Protein AF-A0A512L346-F1 (afdb_monomer_lite)

Structure (mmCIF, N/CA/C/O backbone):
data_AF-A0A512L346-F1
#
_entry.id   AF-A0A512L346-F1
#
loop_
_atom_site.group_PDB
_atom_site.id
_atom_site.type_symbol
_atom_site.label_atom_id
_atom_site.label_alt_id
_atom_site.label_comp_id
_atom_site.label_asym_id
_atom_site.label_entity_id
_atom_site.label_seq_id
_atom_site.pdbx_PDB_ins_code
_atom_site.Cartn_x
_atom_site.Cartn_y
_atom_site.Cartn_z
_atom_site.occupancy
_atom_site.B_iso_or_equiv
_atom_site.auth_seq_id
_atom_site.auth_comp_id
_atom_site.auth_asym_id
_atom_site.auth_atom_id
_atom_site.pdbx_PDB_model_num
ATOM 1 N N . MET A 1 1 ? -16.396 -13.003 12.623 1.00 49.38 1 MET A N 1
ATOM 2 C CA . MET A 1 1 ? -16.701 -11.970 11.605 1.00 49.38 1 MET A CA 1
ATOM 3 C C . MET A 1 1 ? -15.403 -11.555 10.929 1.00 49.38 1 MET A C 1
ATOM 5 O O . MET A 1 1 ? -14.470 -11.185 11.629 1.00 49.38 1 MET A O 1
ATOM 9 N N . TYR A 1 2 ? -15.310 -11.672 9.604 1.00 61.47 2 TYR A N 1
ATOM 10 C CA . TYR A 1 2 ? -14.092 -11.361 8.845 1.00 61.47 2 TYR A CA 1
ATOM 11 C C . TYR A 1 2 ? -14.263 -10.019 8.129 1.00 61.47 2 TYR A C 1
ATOM 13 O O . TYR A 1 2 ? -15.236 -9.846 7.403 1.00 61.47 2 TYR A O 1
ATOM 21 N N . ALA A 1 3 ? -13.336 -9.079 8.331 1.00 73.06 3 ALA A N 1
ATOM 22 C CA . ALA A 1 3 ? -13.296 -7.835 7.563 1.00 73.06 3 ALA A CA 1
ATOM 23 C C . ALA A 1 3 ? -12.830 -8.139 6.128 1.00 73.06 3 ALA A C 1
ATOM 25 O O . ALA A 1 3 ? -11.859 -8.886 5.951 1.00 73.06 3 ALA A O 1
ATOM 26 N N . ARG A 1 4 ? -13.508 -7.601 5.106 1.00 81.81 4 ARG A N 1
ATOM 27 C CA . ARG A 1 4 ? -13.146 -7.860 3.703 1.00 81.81 4 ARG A CA 1
ATOM 28 C C . ARG A 1 4 ? -12.282 -6.727 3.163 1.00 81.81 4 ARG A C 1
ATOM 30 O O . ARG A 1 4 ? -12.565 -5.548 3.362 1.00 81.81 4 ARG A O 1
ATOM 37 N N . LEU A 1 5 ? -11.230 -7.103 2.440 1.00 87.94 5 LEU A N 1
ATOM 38 C CA . LEU A 1 5 ? -10.316 -6.176 1.783 1.00 87.94 5 LEU A CA 1
ATOM 39 C C . LEU A 1 5 ? -10.291 -6.448 0.277 1.00 87.94 5 LEU A C 1
ATOM 41 O O . LEU A 1 5 ? -9.769 -7.472 -0.170 1.00 87.94 5 LEU A O 1
ATOM 45 N N . GLY A 1 6 ? -10.801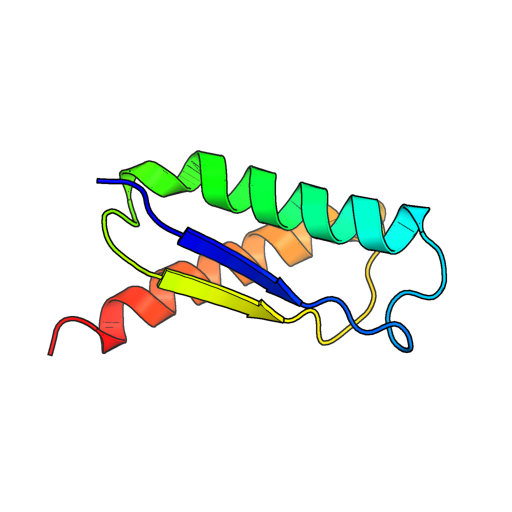 -5.502 -0.504 1.00 90.50 6 GLY A N 1
ATOM 46 C CA . GLY A 1 6 ? -10.604 -5.435 -1.949 1.00 90.50 6 GLY A CA 1
ATOM 47 C C . GLY A 1 6 ? -9.395 -4.564 -2.286 1.00 90.50 6 GLY A C 1
ATOM 48 O O . GLY A 1 6 ? -9.246 -3.474 -1.740 1.00 90.50 6 GLY A O 1
ATOM 49 N N . ILE A 1 7 ? -8.527 -5.012 -3.198 1.00 92.19 7 ILE A N 1
ATOM 50 C CA . ILE A 1 7 ? -7.395 -4.206 -3.684 1.00 92.19 7 ILE A CA 1
ATOM 51 C C . ILE A 1 7 ? -7.502 -4.063 -5.198 1.00 92.19 7 ILE A C 1
ATOM 53 O O . ILE A 1 7 ? -7.437 -5.054 -5.926 1.00 92.19 7 ILE A O 1
ATOM 57 N N . VAL A 1 8 ? -7.608 -2.823 -5.669 1.00 91.69 8 VAL A N 1
ATOM 58 C CA . VAL A 1 8 ? -7.692 -2.478 -7.089 1.00 91.69 8 VAL A CA 1
ATOM 59 C C . VAL A 1 8 ? -6.384 -1.833 -7.522 1.00 91.69 8 VAL A C 1
ATOM 61 O O . VAL A 1 8 ? -6.016 -0.752 -7.059 1.00 91.69 8 VAL A O 1
ATOM 64 N N . VAL A 1 9 ? -5.679 -2.495 -8.440 1.00 87.62 9 VAL A N 1
ATOM 65 C CA . VAL A 1 9 ? -4.416 -2.004 -8.998 1.00 87.62 9 VAL A CA 1
ATOM 66 C C . VAL A 1 9 ? -4.557 -1.814 -10.502 1.00 87.62 9 VAL A C 1
ATOM 68 O O . VAL A 1 9 ? -4.735 -2.783 -11.242 1.00 87.62 9 VAL A O 1
ATOM 71 N N . GLY A 1 10 ? -4.463 -0.565 -10.959 1.00 85.25 10 GLY A N 1
ATOM 72 C CA . GLY A 1 10 ? -4.532 -0.237 -12.380 1.00 85.25 10 GLY A CA 1
ATOM 73 C C . GLY A 1 10 ? -3.314 -0.755 -13.150 1.00 85.25 10 GLY A C 1
ATOM 74 O O . GLY A 1 10 ? -2.176 -0.582 -12.720 1.00 85.25 10 GLY A O 1
ATOM 75 N N . LYS A 1 11 ? -3.545 -1.349 -14.330 1.00 79.44 11 LYS A N 1
ATOM 76 C CA . LYS A 1 11 ? -2.471 -1.801 -15.239 1.00 79.44 11 LYS A CA 1
ATOM 77 C C . LYS A 1 11 ? -1.607 -0.637 -15.757 1.00 79.44 11 LYS A C 1
ATOM 79 O O . LYS A 1 11 ? -0.435 -0.844 -16.049 1.00 79.44 11 LYS A O 1
ATOM 84 N N . LYS A 1 12 ? -2.187 0.567 -15.871 1.00 78.56 12 LYS A N 1
ATOM 85 C CA . LYS A 1 12 ? -1.487 1.792 -16.300 1.00 78.56 12 LYS A CA 1
ATOM 86 C C . LYS A 1 12 ? -0.498 2.291 -15.242 1.00 78.56 12 LYS A C 1
ATOM 88 O O . LYS A 1 12 ? 0.627 2.618 -15.600 1.00 78.56 12 LYS A O 1
ATOM 93 N N . GLU A 1 13 ? -0.903 2.254 -13.971 1.00 78.31 13 GLU A N 1
ATOM 94 C CA . GLU A 1 13 ? -0.088 2.702 -12.837 1.00 78.31 13 GLU A CA 1
ATOM 95 C C . GLU A 1 13 ? 1.095 1.761 -12.595 1.00 78.31 13 GLU A C 1
ATOM 97 O O . GLU A 1 13 ? 2.241 2.186 -12.542 1.00 78.31 13 GLU A O 1
ATOM 102 N N . LEU A 1 14 ? 0.838 0.452 -12.499 1.00 83.06 14 LEU A N 1
ATOM 103 C CA . LEU A 1 14 ? 1.865 -0.547 -12.202 1.00 83.06 14 LEU A CA 1
ATOM 104 C C . LEU A 1 14 ? 1.959 -1.555 -13.351 1.00 83.06 14 LEU A C 1
ATOM 106 O O . LEU A 1 14 ? 1.215 -2.538 -13.411 1.00 83.06 14 LEU A O 1
ATOM 110 N N . ARG A 1 15 ? 2.902 -1.300 -14.268 1.00 83.88 15 ARG A N 1
ATOM 111 C CA . ARG A 1 15 ? 3.080 -2.078 -15.507 1.00 83.88 15 ARG A CA 1
ATOM 112 C C . ARG A 1 15 ? 3.581 -3.504 -15.257 1.00 83.88 15 ARG A C 1
ATOM 114 O O . ARG A 1 15 ? 3.156 -4.429 -15.945 1.00 83.88 15 ARG A O 1
ATOM 121 N N . THR A 1 16 ? 4.459 -3.706 -14.272 1.00 88.94 16 THR A N 1
ATOM 122 C CA . THR A 1 16 ? 5.053 -5.024 -13.996 1.00 88.94 16 THR A CA 1
ATOM 123 C C . THR A 1 16 ? 4.225 -5.825 -12.991 1.00 88.94 16 THR A C 1
ATOM 125 O O . THR A 1 16 ? 3.603 -5.289 -12.070 1.00 88.94 16 THR A O 1
ATOM 128 N N . ALA A 1 17 ? 4.214 -7.154 -13.138 1.00 88.94 17 ALA A N 1
ATOM 129 C CA . ALA A 1 17 ? 3.567 -8.040 -12.168 1.00 88.94 17 ALA A CA 1
ATOM 130 C C . ALA A 1 17 ? 4.196 -7.914 -10.770 1.00 88.94 17 ALA A C 1
ATOM 132 O O . ALA A 1 17 ? 3.476 -7.915 -9.773 1.00 88.94 17 ALA A O 1
ATOM 133 N N . VAL A 1 18 ? 5.518 -7.731 -10.711 1.00 91.38 18 VAL A N 1
ATOM 134 C CA . VAL A 1 18 ? 6.270 -7.552 -9.464 1.00 91.38 18 VAL A CA 1
ATOM 135 C C . VAL A 1 18 ? 5.804 -6.304 -8.717 1.00 91.38 18 VAL A C 1
ATOM 137 O O . VAL A 1 18 ? 5.484 -6.400 -7.534 1.00 91.38 18 VAL A O 1
ATOM 140 N N . ALA A 1 19 ? 5.670 -5.162 -9.398 1.00 89.31 19 ALA A N 1
ATOM 141 C CA . ALA A 1 19 ? 5.248 -3.920 -8.752 1.00 89.31 19 ALA A CA 1
ATOM 142 C C . ALA A 1 19 ? 3.785 -3.993 -8.267 1.00 89.31 19 ALA A C 1
ATOM 144 O O . ALA A 1 19 ? 3.474 -3.597 -7.144 1.00 89.31 19 ALA A O 1
ATOM 145 N N . ARG A 1 20 ? 2.888 -4.625 -9.041 1.00 90.44 20 ARG A N 1
ATOM 146 C CA . ARG A 1 20 ? 1.510 -4.913 -8.587 1.00 90.44 20 ARG A CA 1
ATOM 147 C C . ARG A 1 20 ? 1.477 -5.839 -7.372 1.00 90.44 20 ARG A C 1
ATOM 149 O O . ARG A 1 20 ? 0.651 -5.657 -6.479 1.00 90.44 20 ARG A O 1
ATOM 156 N N . ASN A 1 21 ? 2.335 -6.856 -7.338 1.00 92.50 21 ASN A N 1
ATOM 157 C CA . ASN A 1 21 ? 2.408 -7.795 -6.222 1.00 92.50 21 ASN A CA 1
ATOM 158 C C . ASN A 1 21 ? 2.971 -7.139 -4.962 1.00 92.50 21 ASN A C 1
ATOM 160 O O . ASN A 1 21 ? 2.427 -7.389 -3.887 1.00 92.50 21 ASN A O 1
ATOM 164 N N . LEU A 1 22 ? 3.974 -6.269 -5.105 1.00 91.38 22 LEU A N 1
ATOM 165 C CA . LEU A 1 22 ? 4.474 -5.426 -4.025 1.00 91.38 22 LEU A CA 1
ATOM 166 C C . LEU A 1 22 ? 3.342 -4.574 -3.449 1.00 91.38 22 LEU A C 1
ATOM 168 O O . LEU A 1 22 ? 3.060 -4.683 -2.262 1.00 91.38 22 LEU A O 1
ATOM 172 N N . ALA A 1 23 ? 2.622 -3.829 -4.293 1.00 90.88 23 ALA A N 1
ATOM 173 C CA . ALA A 1 23 ? 1.550 -2.955 -3.829 1.00 90.88 23 ALA A CA 1
ATOM 174 C C . ALA A 1 23 ? 0.445 -3.721 -3.089 1.00 90.88 23 ALA A C 1
ATOM 176 O O . ALA A 1 23 ? 0.063 -3.370 -1.971 1.00 90.88 23 ALA A O 1
ATOM 177 N N . LYS A 1 24 ? -0.017 -4.836 -3.670 1.00 91.12 24 LYS A N 1
ATOM 178 C CA . LYS A 1 24 ? -0.993 -5.720 -3.021 1.00 91.12 24 LYS A CA 1
ATOM 179 C C . LYS A 1 24 ? -0.477 -6.268 -1.686 1.00 91.12 24 LYS A C 1
ATOM 181 O O . LYS A 1 24 ? -1.262 -6.424 -0.755 1.00 91.12 24 LYS A O 1
ATOM 186 N N . ARG A 1 25 ? 0.814 -6.604 -1.596 1.00 92.06 25 ARG A N 1
ATOM 187 C CA . ARG A 1 25 ? 1.430 -7.129 -0.372 1.00 92.06 25 ARG A CA 1
ATOM 188 C C . ARG A 1 25 ? 1.491 -6.056 0.712 1.00 92.06 25 ARG A C 1
ATOM 190 O O . ARG A 1 25 ? 0.973 -6.304 1.794 1.00 92.06 25 ARG A O 1
ATOM 197 N N . THR A 1 26 ? 1.989 -4.865 0.394 1.00 91.56 26 THR A N 1
ATOM 198 C CA . THR A 1 26 ? 2.051 -3.727 1.320 1.00 91.56 26 THR A CA 1
ATOM 199 C C . THR A 1 26 ? 0.684 -3.403 1.921 1.00 91.56 26 THR A C 1
ATOM 201 O O . THR A 1 26 ? 0.559 -3.301 3.141 1.00 91.56 26 THR A O 1
ATOM 204 N N . VAL A 1 27 ? -0.359 -3.310 1.087 1.00 90.75 27 VAL A N 1
ATOM 205 C CA . VAL A 1 27 ? -1.723 -3.011 1.554 1.00 90.75 27 VAL A CA 1
ATOM 206 C C . VAL A 1 27 ? -2.262 -4.128 2.453 1.00 90.75 27 VAL A C 1
ATOM 208 O O . VAL A 1 27 ? -2.810 -3.842 3.517 1.00 90.75 27 VAL A O 1
ATOM 211 N N . ARG A 1 28 ? -2.075 -5.402 2.076 1.00 90.25 28 ARG A N 1
ATOM 212 C CA . ARG A 1 28 ? -2.503 -6.540 2.910 1.00 90.25 28 ARG A CA 1
ATOM 213 C C . ARG A 1 28 ? -1.799 -6.575 4.258 1.00 90.25 28 ARG A C 1
ATOM 215 O O . ARG A 1 28 ? -2.453 -6.826 5.263 1.00 90.25 28 ARG A O 1
ATOM 222 N N . GLU A 1 29 ? -0.489 -6.347 4.292 1.00 91.81 29 GLU A N 1
ATOM 223 C CA . GLU A 1 29 ? 0.276 -6.374 5.542 1.00 91.81 29 GLU A CA 1
ATOM 224 C C . GLU A 1 29 ? -0.144 -5.232 6.470 1.00 91.81 29 GLU A C 1
ATOM 226 O O . GLU A 1 29 ? -0.419 -5.473 7.646 1.00 91.81 29 GLU A O 1
ATOM 231 N N . ALA A 1 30 ? -0.303 -4.020 5.931 1.00 88.88 30 ALA A N 1
ATOM 232 C CA . ALA A 1 30 ? -0.803 -2.877 6.689 1.00 88.88 30 ALA A CA 1
ATOM 233 C C . ALA A 1 30 ? -2.212 -3.128 7.254 1.00 88.88 30 ALA A C 1
ATOM 235 O O . ALA A 1 30 ? -2.469 -2.835 8.425 1.00 88.88 30 ALA A O 1
ATOM 236 N N . PHE A 1 31 ? -3.106 -3.715 6.450 1.00 86.88 31 PHE A N 1
ATOM 237 C CA . PHE A 1 31 ? -4.456 -4.065 6.883 1.00 86.88 31 PHE A CA 1
ATOM 238 C C . PHE A 1 31 ? -4.451 -5.162 7.950 1.00 86.88 31 PHE A C 1
ATOM 240 O O . PHE A 1 31 ? -5.108 -5.005 8.972 1.00 86.88 31 PHE A O 1
ATOM 247 N N . ARG A 1 32 ? -3.665 -6.234 7.775 1.00 86.44 32 ARG A N 1
ATOM 248 C CA . ARG A 1 32 ? -3.590 -7.357 8.726 1.00 86.44 32 ARG A CA 1
ATOM 249 C C . ARG A 1 32 ? -3.188 -6.894 10.127 1.00 86.44 32 ARG A C 1
ATOM 251 O O . ARG A 1 32 ? -3.804 -7.318 11.099 1.00 86.44 32 ARG A O 1
ATOM 258 N N . THR A 1 33 ? -2.207 -5.995 10.233 1.00 85.88 33 THR A N 1
ATOM 259 C CA . THR A 1 33 ? -1.786 -5.416 11.523 1.00 85.88 33 THR A CA 1
ATOM 260 C C . THR A 1 33 ? -2.893 -4.589 12.184 1.00 85.88 33 THR A C 1
ATOM 262 O O . THR A 1 33 ? -2.959 -4.525 13.405 1.00 85.88 33 THR A O 1
ATOM 265 N N . ASN A 1 34 ? -3.790 -3.991 11.399 1.00 81.38 34 ASN A N 1
ATOM 266 C CA . ASN A 1 34 ? -4.850 -3.107 11.892 1.00 81.38 34 ASN A CA 1
ATOM 267 C C . ASN A 1 34 ? -6.238 -3.761 11.886 1.00 81.38 34 ASN A C 1
ATOM 269 O O . ASN A 1 34 ? -7.216 -3.130 12.278 1.00 81.38 34 ASN A O 1
ATOM 273 N N . GLN A 1 35 ? -6.341 -5.029 11.483 1.00 78.25 35 GLN A N 1
ATOM 274 C CA . GLN A 1 35 ? -7.609 -5.732 11.297 1.00 78.25 35 GLN A CA 1
ATOM 275 C C . GLN A 1 35 ? -8.422 -5.821 12.594 1.00 78.25 35 GLN A C 1
ATOM 277 O O . GLN A 1 35 ? -9.639 -5.670 12.557 1.00 78.25 35 GLN A O 1
ATOM 282 N N . HIS A 1 36 ? -7.758 -5.992 13.743 1.00 78.88 36 HIS A N 1
ATOM 283 C CA . HIS A 1 36 ? -8.412 -5.982 15.059 1.00 78.88 36 HIS A CA 1
ATOM 284 C C . HIS A 1 36 ? -9.140 -4.669 15.348 1.00 78.88 36 HIS A C 1
ATOM 286 O O . HIS A 1 36 ? -10.130 -4.660 16.073 1.00 78.88 36 HIS A O 1
ATOM 292 N N . ASN A 1 37 ? -8.670 -3.572 14.759 1.00 75.19 37 ASN A N 1
ATOM 293 C CA . ASN A 1 37 ? -9.257 -2.257 14.919 1.00 75.19 37 ASN A CA 1
ATOM 294 C C . ASN A 1 37 ? -10.412 -2.036 13.915 1.00 75.19 37 ASN A C 1
ATOM 296 O O . ASN A 1 37 ? -11.281 -1.213 14.162 1.00 75.19 37 ASN A O 1
ATOM 300 N N . ILE A 1 38 ? -10.440 -2.737 12.776 1.00 71.94 38 ILE A N 1
ATOM 301 C CA . ILE A 1 38 ? -11.351 -2.496 11.633 1.00 71.94 38 ILE A CA 1
ATOM 302 C C . ILE A 1 38 ? -12.503 -3.528 11.605 1.00 71.94 38 ILE A C 1
ATOM 304 O O . ILE A 1 38 ? -13.066 -3.829 10.556 1.00 71.94 38 ILE A O 1
ATOM 308 N N . GLN A 1 39 ? -12.841 -4.126 12.751 1.00 66.69 39 GLN A N 1
ATOM 309 C CA . GLN A 1 39 ? -13.815 -5.220 12.815 1.00 66.69 39 GLN A CA 1
ATOM 310 C C . GLN A 1 39 ? -15.129 -4.840 12.113 1.00 66.69 39 GLN A C 1
ATOM 312 O O . GLN A 1 39 ? -15.728 -3.820 12.435 1.00 66.69 39 GLN A O 1
ATOM 317 N N . SER A 1 40 ? -15.552 -5.687 11.164 1.00 71.31 40 SER A N 1
ATOM 318 C CA . SER A 1 40 ? -16.791 -5.622 10.362 1.00 71.31 40 SER A CA 1
ATOM 319 C C . SER A 1 40 ? -16.871 -4.652 9.169 1.00 71.31 40 SER A C 1
ATOM 321 O O . SER A 1 40 ? -17.905 -4.632 8.510 1.00 71.31 40 SER A O 1
ATOM 323 N N . LEU A 1 41 ? -15.808 -3.919 8.807 1.00 76.44 41 LEU A N 1
ATOM 324 C CA . LEU A 1 41 ? -15.842 -3.067 7.603 1.00 76.44 41 LEU A CA 1
ATOM 325 C C . LEU A 1 41 ? -15.416 -3.807 6.323 1.00 76.44 41 LEU A C 1
ATOM 327 O O . LEU A 1 41 ? -14.418 -4.534 6.309 1.00 76.44 41 LEU A O 1
ATOM 331 N N . ASP A 1 42 ? -16.123 -3.512 5.230 1.00 83.69 42 ASP A N 1
ATOM 332 C CA . ASP A 1 42 ? -15.730 -3.847 3.860 1.00 83.69 42 ASP A CA 1
ATOM 333 C C . ASP A 1 42 ? -14.973 -2.663 3.241 1.00 83.69 42 ASP A C 1
ATOM 335 O O . ASP A 1 42 ? -15.526 -1.578 3.054 1.00 83.69 42 ASP A O 1
ATOM 339 N N . ILE A 1 43 ? -13.684 -2.851 2.936 1.00 86.19 43 ILE A N 1
ATOM 340 C CA . ILE A 1 43 ? -12.806 -1.777 2.446 1.00 86.19 43 ILE A CA 1
ATOM 341 C C . ILE A 1 43 ? -12.270 -2.113 1.060 1.00 86.19 43 ILE A C 1
ATOM 343 O O . ILE A 1 43 ? -11.700 -3.181 0.838 1.00 86.19 43 ILE A O 1
ATOM 347 N N . ILE A 1 44 ? -12.381 -1.158 0.136 1.00 88.94 44 ILE A N 1
ATOM 348 C CA . ILE A 1 44 ? -11.759 -1.226 -1.188 1.00 88.94 44 ILE A CA 1
ATOM 349 C C . ILE A 1 44 ? -10.628 -0.200 -1.254 1.00 88.94 44 ILE A C 1
ATOM 351 O O . ILE A 1 44 ? -10.856 1.004 -1.161 1.00 88.94 44 ILE A O 1
ATOM 355 N N . VAL A 1 45 ? -9.400 -0.675 -1.451 1.00 90.44 45 VAL A N 1
ATOM 356 C CA . VAL A 1 45 ? -8.212 0.166 -1.624 1.00 90.44 45 VAL A CA 1
ATOM 357 C C . VAL A 1 45 ? -7.861 0.236 -3.103 1.00 90.44 45 VAL A C 1
ATOM 359 O O . VAL A 1 45 ? -7.523 -0.776 -3.721 1.00 90.44 45 VAL A O 1
ATOM 362 N N . ARG A 1 46 ? -7.903 1.441 -3.676 1.00 91.25 46 ARG A N 1
ATOM 363 C CA . ARG A 1 46 ? -7.468 1.705 -5.051 1.00 91.25 46 ARG A CA 1
ATOM 364 C C . ARG A 1 46 ? -6.098 2.368 -5.051 1.00 91.25 46 ARG A C 1
ATOM 366 O O . ARG A 1 46 ? -5.917 3.420 -4.449 1.00 91.25 46 ARG A O 1
ATOM 373 N N . ILE A 1 47 ? -5.154 1.789 -5.786 1.00 90.44 47 ILE A N 1
ATOM 374 C CA . ILE A 1 47 ? -3.847 2.409 -6.014 1.00 90.44 47 ILE A CA 1
ATOM 375 C C . ILE A 1 47 ? -3.987 3.452 -7.125 1.00 90.44 47 ILE A C 1
ATOM 377 O O . ILE A 1 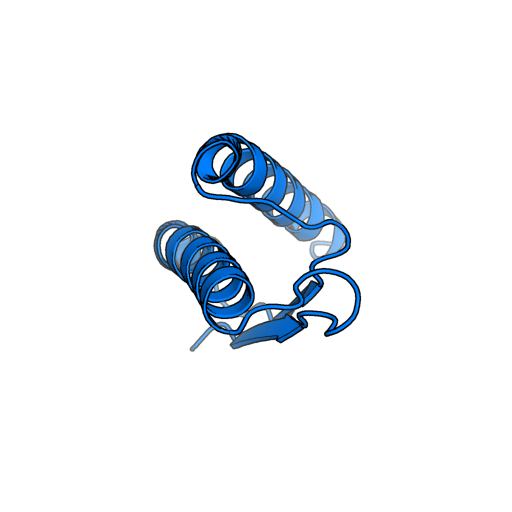47 ? -4.289 3.100 -8.268 1.00 90.44 47 ILE A O 1
ATOM 381 N N . MET A 1 48 ? -3.813 4.726 -6.769 1.00 88.06 48 MET A N 1
ATOM 382 C CA . MET A 1 48 ? -3.920 5.863 -7.695 1.00 88.06 48 MET A CA 1
ATOM 383 C C . MET A 1 48 ? -2.582 6.328 -8.265 1.00 88.06 48 MET A C 1
ATOM 385 O O . MET A 1 48 ? -2.591 7.047 -9.254 1.00 88.06 48 MET A O 1
ATOM 389 N N . LYS A 1 49 ? -1.469 5.972 -7.619 1.00 88.25 49 LYS A N 1
ATOM 390 C CA . LYS A 1 49 ? -0.114 6.329 -8.041 1.00 88.25 49 LYS A CA 1
ATOM 391 C C . LYS A 1 49 ? 0.806 5.119 -7.884 1.00 88.25 49 LYS A C 1
ATOM 393 O O . LYS A 1 49 ? 0.629 4.360 -6.923 1.00 88.25 49 LYS A O 1
ATOM 398 N N . PRO A 1 50 ? 1.776 4.914 -8.787 1.00 87.00 50 PRO A N 1
ATOM 399 C CA . PRO A 1 50 ? 2.791 3.893 -8.597 1.00 87.00 50 PRO A CA 1
ATOM 400 C C . PRO A 1 50 ? 3.678 4.218 -7.399 1.00 87.00 50 PRO A C 1
ATOM 402 O O . PRO A 1 50 ? 3.931 5.378 -7.089 1.00 87.00 50 PRO A O 1
ATOM 405 N N . PHE A 1 51 ? 4.180 3.170 -6.759 1.00 88.94 51 PHE A N 1
ATOM 406 C CA . PHE A 1 51 ? 5.215 3.262 -5.742 1.00 88.94 51 PHE A CA 1
ATOM 407 C C . PHE A 1 51 ? 6.089 2.012 -5.788 1.00 88.94 51 PHE A C 1
ATOM 409 O O . PHE A 1 51 ? 5.674 0.959 -6.289 1.00 88.94 51 PHE A O 1
ATOM 416 N N . ASP A 1 52 ? 7.290 2.130 -5.241 1.00 87.81 52 ASP A N 1
ATOM 417 C CA . ASP A 1 52 ? 8.239 1.034 -5.112 1.00 87.81 52 ASP A CA 1
ATOM 418 C C . ASP A 1 52 ? 8.649 0.823 -3.647 1.00 87.81 52 ASP A C 1
ATOM 420 O O . ASP A 1 52 ? 8.065 1.393 -2.725 1.00 87.81 52 ASP A O 1
ATOM 424 N N . LYS A 1 53 ? 9.645 -0.044 -3.431 1.00 87.19 53 LYS A N 1
ATOM 425 C CA . LYS A 1 53 ? 10.125 -0.432 -2.099 1.00 87.19 53 LYS A CA 1
ATOM 426 C C . LYS A 1 53 ? 10.643 0.747 -1.273 1.00 87.19 53 LYS A C 1
ATOM 428 O O . LYS A 1 53 ? 10.538 0.685 -0.052 1.00 87.19 53 LYS A O 1
ATOM 433 N N . THR A 1 54 ? 11.167 1.790 -1.908 1.00 90.12 54 THR A N 1
ATOM 434 C CA . THR A 1 54 ? 11.706 2.974 -1.227 1.00 90.12 54 THR A CA 1
ATOM 435 C C . THR A 1 54 ? 10.600 3.798 -0.568 1.00 90.12 54 THR A C 1
ATOM 437 O O . THR A 1 54 ? 10.803 4.338 0.515 1.00 90.12 54 THR A O 1
ATOM 440 N N . ASN A 1 55 ? 9.392 3.803 -1.143 1.00 90.19 55 ASN A N 1
ATOM 441 C CA . ASN A 1 55 ? 8.252 4.570 -0.628 1.00 90.19 55 ASN A CA 1
ATOM 442 C C . ASN A 1 55 ? 7.222 3.723 0.134 1.00 90.19 55 ASN A C 1
ATOM 444 O O . ASN A 1 55 ? 6.198 4.250 0.566 1.00 90.19 55 ASN A O 1
ATOM 448 N N . VAL A 1 56 ? 7.461 2.419 0.332 1.00 88.69 56 VAL A N 1
ATOM 449 C CA . VAL A 1 56 ? 6.509 1.520 1.017 1.00 88.69 56 VAL A CA 1
ATOM 450 C C . VAL A 1 56 ? 6.119 2.036 2.403 1.00 88.69 56 VAL A C 1
ATOM 452 O O . VAL A 1 56 ? 4.956 1.916 2.787 1.00 88.69 56 VAL A O 1
ATOM 455 N N . LEU A 1 57 ? 7.067 2.612 3.148 1.00 90.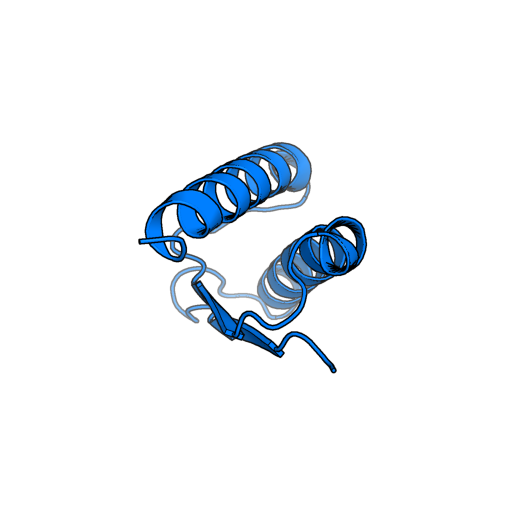06 57 LEU A N 1
ATOM 456 C CA . LEU A 1 57 ? 6.802 3.167 4.477 1.00 90.06 57 LEU A CA 1
ATOM 457 C C . LEU A 1 57 ? 5.838 4.355 4.408 1.00 90.06 57 LEU A C 1
ATOM 459 O O . LEU A 1 57 ? 4.822 4.346 5.097 1.00 90.06 57 LEU A O 1
ATOM 463 N N . GLN A 1 58 ? 6.088 5.305 3.505 1.00 90.31 58 GLN A N 1
ATOM 464 C CA . GLN A 1 58 ? 5.224 6.474 3.318 1.00 90.31 58 GLN A CA 1
ATOM 465 C C . GLN A 1 58 ? 3.812 6.069 2.878 1.00 90.31 58 GLN A C 1
ATOM 467 O O . GLN A 1 58 ? 2.820 6.539 3.429 1.00 90.31 58 GLN A O 1
ATOM 472 N N . VAL A 1 59 ? 3.708 5.128 1.934 1.00 90.31 59 VAL A N 1
ATOM 473 C CA . VAL A 1 59 ? 2.413 4.612 1.460 1.00 90.31 59 VAL A CA 1
ATOM 474 C C . VAL A 1 59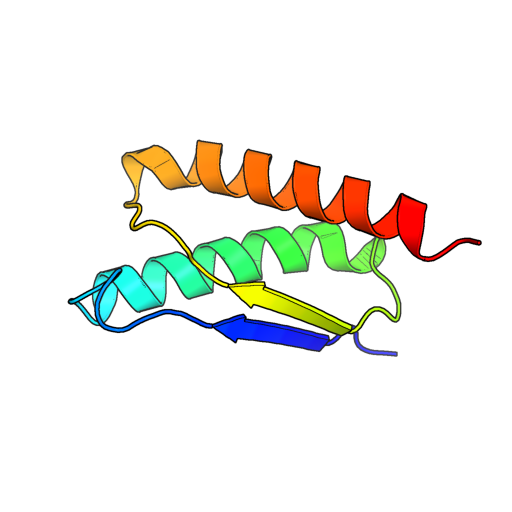 ? 1.659 3.897 2.578 1.00 90.31 59 VAL A C 1
ATOM 476 O O . VAL A 1 59 ? 0.437 4.012 2.681 1.00 90.31 59 VAL A O 1
ATOM 479 N N . ARG A 1 60 ? 2.371 3.159 3.436 1.00 90.38 60 ARG A N 1
ATOM 480 C CA . ARG A 1 60 ? 1.773 2.513 4.605 1.00 90.38 60 ARG A CA 1
ATOM 481 C C . ARG A 1 60 ? 1.211 3.552 5.571 1.00 90.38 60 ARG A C 1
ATOM 483 O O . ARG A 1 60 ? 0.075 3.394 6.006 1.00 90.38 60 ARG A O 1
ATOM 490 N N . GLU A 1 61 ? 1.972 4.587 5.904 1.00 90.81 61 GLU A N 1
ATOM 491 C CA . GLU A 1 61 ? 1.516 5.661 6.794 1.00 90.81 61 GLU A CA 1
ATOM 492 C C . GLU A 1 61 ? 0.294 6.390 6.226 1.00 90.81 61 GLU A C 1
ATOM 494 O O . GLU A 1 61 ? -0.696 6.590 6.937 1.00 90.81 61 GLU A O 1
ATOM 499 N N . GLU A 1 62 ? 0.314 6.707 4.930 1.00 90.94 62 GLU A N 1
ATOM 500 C CA . GLU A 1 62 ? -0.815 7.326 4.235 1.00 90.94 62 GLU A CA 1
ATOM 501 C C . GLU A 1 62 ? -2.062 6.432 4.280 1.00 90.94 62 GLU A C 1
ATOM 503 O O . GLU A 1 62 ? -3.146 6.890 4.653 1.00 90.94 62 GLU A O 1
ATOM 508 N N . LEU A 1 63 ? -1.911 5.138 3.983 1.00 88.94 63 LEU A N 1
ATOM 509 C CA . LEU A 1 63 ? -2.999 4.165 4.060 1.00 88.94 63 LEU A CA 1
ATOM 510 C C 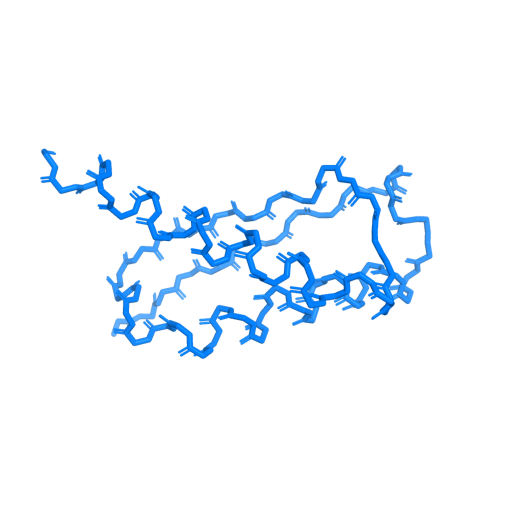. LEU A 1 63 ? -3.598 4.104 5.470 1.00 88.94 63 LEU A C 1
ATOM 512 O O . LEU A 1 63 ? -4.819 4.135 5.616 1.00 88.94 63 LEU A O 1
ATOM 516 N N . LEU A 1 64 ? -2.765 4.042 6.511 1.00 88.56 64 LEU A N 1
ATOM 517 C CA . LEU A 1 64 ? -3.242 4.014 7.897 1.00 88.56 64 LEU A CA 1
ATOM 518 C C . LEU A 1 64 ? -3.989 5.294 8.262 1.00 88.56 64 LEU A C 1
ATOM 520 O O . LEU A 1 64 ? -5.061 5.235 8.866 1.00 88.56 64 LEU A O 1
ATOM 524 N N . ARG A 1 65 ? -3.471 6.453 7.853 1.00 89.06 65 ARG A N 1
ATOM 525 C CA . ARG A 1 65 ? -4.147 7.741 8.037 1.00 89.06 65 ARG A CA 1
ATOM 526 C C . ARG A 1 65 ? -5.526 7.753 7.369 1.00 89.06 65 ARG A C 1
ATOM 528 O O . ARG A 1 65 ? -6.486 8.228 7.981 1.00 89.06 65 ARG A O 1
ATOM 535 N N . LEU A 1 66 ? -5.642 7.224 6.150 1.00 87.38 66 LEU A N 1
ATOM 536 C CA . LEU A 1 66 ? -6.917 7.116 5.434 1.00 87.38 66 LEU A CA 1
ATOM 537 C C . LEU A 1 66 ? -7.886 6.166 6.145 1.00 87.38 66 LEU A C 1
ATOM 539 O O . LEU A 1 66 ? -9.026 6.552 6.391 1.00 87.38 66 LEU A O 1
ATOM 543 N N . LEU A 1 67 ? -7.424 4.985 6.565 1.00 83.31 67 LEU A N 1
ATOM 544 C CA . LEU A 1 67 ? -8.237 4.014 7.307 1.00 83.31 67 LEU A CA 1
ATOM 545 C C . LEU A 1 67 ? -8.786 4.603 8.617 1.00 83.31 67 LEU A C 1
ATOM 547 O O . LEU A 1 67 ? -9.972 4.455 8.913 1.00 83.31 67 LEU A O 1
ATOM 551 N N . HIS A 1 68 ? -7.958 5.324 9.379 1.00 82.44 68 HIS A N 1
ATOM 552 C CA . HIS A 1 68 ? -8.401 6.015 10.594 1.00 82.44 68 HIS A CA 1
ATOM 553 C C . HIS A 1 68 ? -9.411 7.130 10.304 1.00 82.44 68 HIS A C 1
ATOM 555 O O . HIS A 1 68 ? -10.339 7.343 11.084 1.00 82.44 68 HIS A O 1
ATOM 561 N N . LY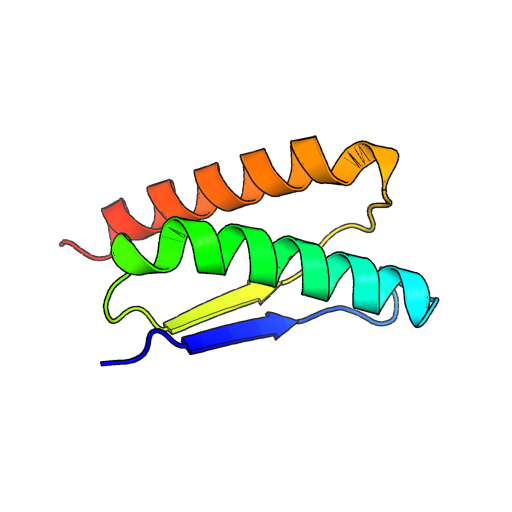S A 1 69 ? -9.259 7.847 9.183 1.00 82.56 69 LYS A N 1
ATOM 562 C CA . LYS A 1 69 ? -10.222 8.874 8.772 1.00 82.56 69 LYS A CA 1
ATOM 563 C C . LYS A 1 69 ? -11.571 8.254 8.407 1.00 82.56 69 LYS A C 1
ATOM 565 O O . LYS A 1 69 ? -12.585 8.760 8.875 1.00 82.56 69 LYS A O 1
ATOM 570 N N . SER A 1 70 ? -11.583 7.159 7.648 1.00 76.06 70 SER A N 1
ATOM 571 C CA . SER A 1 70 ? -12.811 6.483 7.207 1.00 76.06 70 SER A CA 1
ATOM 572 C C . SER A 1 70 ? -13.675 5.988 8.367 1.00 76.06 70 SER A C 1
ATOM 574 O O . SER A 1 70 ? -14.895 6.088 8.292 1.00 76.06 70 SER A O 1
ATOM 576 N N . LYS A 1 71 ? -13.065 5.538 9.472 1.00 69.38 71 LYS A N 1
ATOM 577 C CA . LYS A 1 71 ? -13.809 5.155 10.684 1.00 69.38 71 LYS A CA 1
ATOM 578 C C . LYS A 1 71 ? -14.682 6.271 11.250 1.00 69.38 71 LYS A C 1
ATOM 580 O O . LYS A 1 71 ? -15.748 5.990 11.778 1.00 69.38 71 LYS A O 1
ATOM 585 N N . ARG A 1 72 ? -14.233 7.526 11.155 1.00 63.69 72 ARG A N 1
ATOM 586 C CA . ARG A 1 72 ? -14.971 8.672 11.708 1.00 63.69 72 ARG A CA 1
ATOM 587 C C . ARG A 1 72 ? -16.248 8.983 10.935 1.00 63.69 72 ARG A C 1
ATOM 589 O O . ARG A 1 72 ? -17.145 9.581 11.503 1.00 63.69 72 ARG A O 1
ATOM 596 N N . CYS A 1 73 ? -16.330 8.586 9.667 1.00 59.97 73 CYS A N 1
ATOM 597 C CA . CYS A 1 73 ? -17.482 8.873 8.813 1.00 59.97 73 CYS A CA 1
ATOM 598 C C . CYS A 1 73 ? -18.572 7.790 8.870 1.00 59.97 73 CYS A C 1
ATOM 600 O O . CYS A 1 73 ? -19.661 8.027 8.375 1.00 59.97 73 CYS A O 1
ATOM 602 N N . LEU A 1 74 ? -18.278 6.611 9.432 1.00 59.97 74 LEU A N 1
ATOM 603 C CA . LEU A 1 74 ? -19.195 5.460 9.485 1.00 59.97 74 LEU A CA 1
ATOM 604 C C . LEU A 1 74 ? -19.850 5.269 10.866 1.00 59.97 74 LEU A C 1
ATOM 606 O O . LEU A 1 74 ? -20.547 4.285 11.077 1.00 59.97 74 LEU A O 1
ATOM 610 N N . GLY A 1 75 ? -19.590 6.181 11.806 1.00 55.19 75 GLY A N 1
ATOM 611 C CA . GLY A 1 75 ? -20.169 6.199 13.153 1.00 55.19 75 GLY A CA 1
ATOM 612 C C . GLY A 1 75 ? -21.175 7.334 13.364 1.00 55.19 75 GLY A C 1
ATOM 613 O O . GLY A 1 75 ? -21.215 7.889 14.459 1.00 55.19 75 GLY A O 1
ATOM 614 N N . SER A 1 76 ? -21.912 7.730 12.323 1.00 43.44 76 SER A N 1
ATOM 615 C CA . SER A 1 76 ? -23.016 8.703 12.383 1.00 43.44 76 SER A CA 1
ATOM 616 C C . SER A 1 76 ? -24.297 8.077 11.862 1.00 43.44 76 SER A C 1
ATOM 618 O O . SER A 1 76 ? -24.193 7.309 10.880 1.00 43.44 76 SER A O 1
#

pLDDT: mean 83.21, std 10.63, range [43.44, 92.5]

Sequence (76 aa):
MYARLGIVVGKKELRTAVARNLAKRTVREAFRTNQHNIQSLDIIVRIMKPFDKTNVLQVREELLRLLHKSKRCLGS

Secondary structure (DSSP, 8-state):
---EEEEEE-TTT--SHHHHHHHHHHHHHHHHHHGGGSTT-EEEEEE-S---TTTHHHHHHHHHHHHHHHHHHS--

InterPro domains:
  IPR000100 Ribonuclease P [PF00825] (3-69)
  IPR000100 Ribonuclease P [PTHR33992] (3-72)
  IPR000100 Ribonuclease P [TIGR00188] (2-72)
  IPR014721 Small ribosomal subunit protein uS5 domain 2-type fold, subgroup [G3DSA:3.30.230.10] (1-75)
  IPR020539 Ribonuclease P, conserved site [PS00648] (14-28)
  IPR020568 Ribosomal protein uS5 domain 2-type superfamily [SSF54211] (2-73)

Radius of gyration: 12.77 Å; chains: 1; bounding box: 35×21×31 Å

Organism: NCBI:txid171865

Foldseek 3Di:
DFAAEAEAEDCVQPVDPVQVVVVVVLLVVLCVVCVVVVPPYHDYHYDPHGDDPVCSVVVSVVSVVVSVVVVVVPPD